Protein AF-A0A496R746-F1 (afdb_monomer_lite)

Foldseek 3Di:
DLVVVLVVLVVLLVVLVVQLVVLPDPDVVCCVVDVVSVVSNVVSVVSNVVSVVVSVVSVVVVVVVVVD

pLDDT: mean 91.91, std 12.28, range [46.31, 98.75]

Radius of gyration: 16.04 Å; chains: 1; bounding box: 38×20×45 Å

Sequence (68 aa):
MPSDVIQNKLESLRKCLLRLEQKRPGSPEILVSDYDIQDIISINLERAIQISVDIAAHLLADGLFHHH

Structure (mmCIF, N/CA/C/O backbone):
data_AF-A0A496R746-F1
#
_entry.id   AF-A0A496R746-F1
#
loop_
_atom_site.group_PDB
_atom_site.id
_atom_site.type_symbol
_atom_site.label_atom_id
_atom_site.label_alt_id
_atom_site.label_comp_id
_atom_site.label_asym_id
_atom_site.label_entity_id
_atom_site.label_seq_id
_atom_site.pdbx_PDB_ins_code
_atom_site.Cartn_x
_atom_site.Cartn_y
_atom_site.Cartn_z
_atom_site.occupancy
_atom_site.B_iso_or_equiv
_atom_site.auth_seq_id
_atom_site.auth_comp_id
_atom_site.auth_asym_id
_atom_site.auth_atom_id
_atom_site.pdbx_PDB_model_num
ATOM 1 N N . MET A 1 1 ? 15.248 12.038 -13.403 1.00 57.88 1 MET A N 1
ATOM 2 C CA . MET A 1 1 ? 16.019 10.841 -13.816 1.00 57.88 1 MET A CA 1
ATOM 3 C C . MET A 1 1 ? 15.249 9.586 -13.397 1.00 57.88 1 MET A C 1
ATOM 5 O O . MET A 1 1 ? 14.472 9.698 -12.454 1.00 57.88 1 MET A O 1
ATOM 9 N N . PRO A 1 2 ? 15.423 8.416 -14.043 1.00 63.38 2 PRO A N 1
ATOM 10 C CA . PRO A 1 2 ? 14.736 7.164 -13.669 1.00 63.38 2 PRO A CA 1
ATOM 11 C C . PRO A 1 2 ? 14.859 6.826 -12.170 1.00 63.38 2 PRO A C 1
ATOM 13 O O . PRO A 1 2 ? 13.879 6.484 -11.510 1.00 63.38 2 PRO A O 1
ATOM 16 N N . SER A 1 3 ? 16.032 7.097 -11.584 1.00 76.12 3 SER A N 1
ATOM 17 C CA . SER A 1 3 ? 16.278 6.982 -10.139 1.00 76.12 3 SER A CA 1
ATOM 18 C C . SER A 1 3 ? 15.309 7.810 -9.278 1.00 76.12 3 SER A C 1
ATOM 20 O O . SER A 1 3 ? 14.817 7.316 -8.268 1.00 76.12 3 SER A O 1
ATOM 22 N N . ASP A 1 4 ? 14.972 9.041 -9.675 1.00 85.81 4 ASP A N 1
ATOM 23 C CA . ASP A 1 4 ? 14.067 9.907 -8.901 1.00 85.81 4 ASP A CA 1
ATOM 24 C C . ASP A 1 4 ? 12.635 9.355 -8.891 1.00 85.81 4 ASP A C 1
ATOM 26 O O . ASP A 1 4 ? 11.905 9.494 -7.909 1.00 85.81 4 ASP A O 1
ATOM 30 N N . VAL A 1 5 ? 12.228 8.693 -9.980 1.00 89.44 5 VAL A N 1
ATOM 31 C CA . VAL A 1 5 ? 10.908 8.062 -10.095 1.00 89.44 5 VAL A CA 1
ATOM 32 C C . VAL A 1 5 ? 10.801 6.884 -9.129 1.00 89.44 5 VAL A C 1
ATOM 34 O O . VAL A 1 5 ? 9.822 6.800 -8.384 1.00 89.44 5 VAL A O 1
ATOM 37 N N . ILE A 1 6 ? 11.814 6.012 -9.085 1.00 93.25 6 ILE A N 1
ATOM 38 C CA . ILE A 1 6 ? 11.846 4.885 -8.142 1.00 93.25 6 ILE A CA 1
ATOM 39 C C . ILE A 1 6 ? 11.873 5.391 -6.696 1.00 93.25 6 ILE A C 1
ATOM 41 O O . ILE A 1 6 ? 11.101 4.902 -5.875 1.00 93.25 6 ILE A O 1
ATOM 45 N N . GLN A 1 7 ? 12.694 6.398 -6.378 1.00 94.81 7 GLN A N 1
ATOM 46 C CA . GLN A 1 7 ? 12.766 6.963 -5.023 1.00 94.81 7 GLN A CA 1
ATOM 47 C C . GLN A 1 7 ? 11.418 7.536 -4.560 1.00 94.81 7 GLN A C 1
ATOM 49 O O . GLN A 1 7 ? 10.959 7.246 -3.455 1.00 94.81 7 GLN A O 1
ATOM 54 N N . ASN A 1 8 ? 10.718 8.272 -5.427 1.00 96.31 8 ASN A N 1
ATOM 55 C CA . ASN A 1 8 ? 9.384 8.793 -5.119 1.00 96.31 8 ASN A CA 1
ATOM 56 C C . ASN A 1 8 ? 8.343 7.680 -4.917 1.00 96.31 8 ASN A C 1
ATOM 58 O O . ASN A 1 8 ? 7.468 7.790 -4.047 1.00 96.31 8 ASN A O 1
ATOM 62 N N . LYS A 1 9 ? 8.433 6.594 -5.696 1.00 96.50 9 LYS A N 1
ATOM 63 C CA . LYS A 1 9 ? 7.588 5.407 -5.514 1.00 96.50 9 LYS A CA 1
ATOM 64 C C . LYS A 1 9 ? 7.903 4.705 -4.190 1.00 96.50 9 LYS A C 1
ATOM 66 O O . LYS A 1 9 ? 6.972 4.388 -3.457 1.00 96.50 9 LYS A O 1
ATOM 71 N N . LEU A 1 10 ? 9.176 4.552 -3.824 1.00 97.75 10 LEU A N 1
ATOM 72 C CA . LEU A 1 10 ? 9.587 3.965 -2.543 1.00 97.75 10 LEU A CA 1
ATOM 73 C C . LEU A 1 10 ? 9.095 4.775 -1.339 1.00 97.75 10 LEU A C 1
ATOM 75 O O . LEU A 1 10 ? 8.554 4.196 -0.398 1.00 97.75 10 LEU A O 1
ATOM 79 N N . GLU A 1 11 ? 9.196 6.105 -1.371 1.00 98.19 11 GLU A N 1
ATOM 80 C CA . GLU A 1 11 ? 8.661 6.936 -0.283 1.00 98.19 11 GLU A CA 1
ATOM 81 C C . GLU A 1 11 ? 7.127 6.849 -0.210 1.00 98.19 11 GLU A C 1
ATOM 83 O O . GLU A 1 11 ? 6.543 6.816 0.875 1.00 98.19 11 GLU A O 1
ATOM 88 N N . SER A 1 12 ? 6.450 6.751 -1.356 1.00 98.12 12 SER A N 1
ATOM 89 C CA . SER A 1 12 ? 4.997 6.545 -1.396 1.00 98.12 12 SER A CA 1
ATOM 90 C C . SER A 1 12 ? 4.594 5.177 -0.834 1.00 98.12 12 SER A C 1
ATOM 92 O O . SER A 1 12 ? 3.649 5.098 -0.047 1.00 98.12 12 SER A O 1
ATOM 94 N N . LEU A 1 13 ? 5.337 4.115 -1.166 1.00 98.62 13 LEU A N 1
ATOM 95 C CA . LEU A 1 13 ? 5.160 2.777 -0.598 1.00 98.62 13 LEU A CA 1
ATOM 96 C C . LEU A 1 13 ? 5.342 2.809 0.922 1.00 98.62 13 LEU A C 1
ATOM 98 O O . LEU A 1 13 ? 4.477 2.338 1.659 1.00 98.62 13 LEU A O 1
ATOM 102 N N . ARG A 1 14 ? 6.416 3.448 1.401 1.00 98.50 14 ARG A N 1
ATOM 103 C CA . ARG A 1 14 ? 6.700 3.611 2.832 1.00 98.50 14 ARG A CA 1
ATOM 104 C C . ARG A 1 14 ? 5.542 4.279 3.570 1.00 98.50 14 ARG A C 1
ATOM 106 O O . ARG A 1 14 ? 5.160 3.825 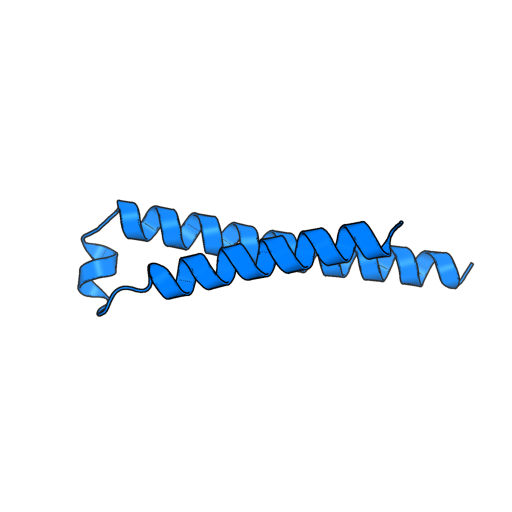4.645 1.00 98.50 14 ARG A O 1
ATOM 113 N N . LYS A 1 15 ? 4.950 5.328 2.989 1.00 98.50 15 LYS A N 1
ATOM 114 C CA . LYS A 1 15 ? 3.776 6.012 3.558 1.00 98.50 15 LYS A CA 1
ATOM 115 C C . LYS A 1 15 ? 2.551 5.099 3.645 1.00 98.50 15 LYS A C 1
ATOM 117 O O . LYS A 1 15 ? 1.853 5.156 4.655 1.00 98.50 15 LYS A O 1
ATOM 122 N N . CYS A 1 16 ? 2.306 4.257 2.639 1.00 98.56 16 CYS A N 1
ATOM 123 C CA . CYS A 1 16 ? 1.204 3.286 2.669 1.00 98.56 16 CYS A CA 1
ATOM 124 C C . CYS A 1 16 ? 1.397 2.266 3.797 1.00 98.56 16 CYS A C 1
ATOM 126 O O . CYS A 1 16 ? 0.490 2.053 4.597 1.00 98.56 16 CYS A O 1
ATOM 128 N N . LEU A 1 17 ? 2.605 1.705 3.918 1.00 98.56 17 LEU A N 1
ATOM 129 C CA . LEU A 1 17 ? 2.939 0.755 4.982 1.00 98.56 17 LEU A CA 1
ATOM 130 C C . LEU A 1 17 ? 2.827 1.395 6.371 1.00 98.56 17 LEU A C 1
ATOM 132 O O . LEU A 1 17 ? 2.228 0.815 7.270 1.00 98.56 17 LEU A O 1
ATOM 136 N N . LEU A 1 18 ? 3.316 2.627 6.538 1.00 98.56 18 LEU A N 1
ATOM 137 C CA . LEU A 1 18 ? 3.181 3.355 7.800 1.00 98.56 18 LEU A CA 1
ATOM 138 C C . LEU A 1 18 ? 1.709 3.581 8.174 1.00 98.56 18 LEU A C 1
ATOM 140 O O . LEU A 1 18 ? 1.352 3.467 9.344 1.00 98.56 18 LEU A O 1
ATOM 144 N N . ARG A 1 19 ? 0.845 3.881 7.197 1.00 98.19 19 ARG A N 1
ATOM 145 C CA . ARG A 1 19 ? -0.598 4.029 7.433 1.00 98.19 19 ARG A CA 1
ATOM 146 C C . ARG A 1 19 ? -1.255 2.713 7.842 1.00 98.19 19 ARG A C 1
ATOM 148 O O . ARG A 1 19 ? -2.080 2.742 8.749 1.00 98.19 19 ARG A O 1
ATOM 155 N N . LEU A 1 20 ? -0.870 1.591 7.230 1.00 98.00 20 LEU A N 1
ATOM 156 C CA . LEU A 1 20 ? -1.338 0.258 7.626 1.00 98.00 20 LEU A CA 1
ATOM 157 C C . LEU A 1 20 ? -0.955 -0.064 9.073 1.00 98.00 20 LEU A C 1
ATOM 159 O O . LEU A 1 20 ? -1.805 -0.492 9.844 1.00 98.00 20 LEU A O 1
ATOM 163 N N . GLU A 1 21 ? 0.293 0.204 9.463 1.00 97.88 21 GLU A N 1
ATOM 164 C CA . GLU A 1 21 ? 0.756 0.015 10.843 1.00 97.88 21 GLU A CA 1
ATOM 165 C C . GLU A 1 21 ? -0.013 0.907 11.831 1.00 97.88 21 GLU A C 1
ATOM 167 O O . GLU A 1 21 ? -0.496 0.429 12.853 1.00 97.88 21 GLU A O 1
ATOM 172 N N . GLN A 1 22 ? -0.196 2.191 11.508 1.00 97.69 22 GLN A N 1
ATOM 173 C CA . GLN A 1 22 ? -0.919 3.150 12.358 1.00 97.69 22 GLN A CA 1
ATOM 174 C C . GLN A 1 22 ? -2.407 2.834 12.523 1.00 97.69 22 GLN A C 1
ATOM 176 O O . GLN A 1 22 ? -3.024 3.273 13.493 1.00 97.69 22 GLN A O 1
ATOM 181 N N . LYS A 1 23 ? -3.002 2.145 11.548 1.00 97.06 23 LYS A N 1
ATOM 182 C CA . LYS A 1 23 ? -4.428 1.807 11.527 1.00 97.06 23 LYS A CA 1
ATOM 183 C C . LYS A 1 23 ? -4.696 0.338 11.811 1.00 97.06 23 LYS A C 1
ATOM 185 O O . LYS A 1 23 ? -5.854 -0.063 11.780 1.00 97.06 23 LYS A O 1
ATOM 190 N N . ARG A 1 24 ? -3.664 -0.447 12.133 1.00 96.12 24 ARG A N 1
ATOM 191 C CA . ARG A 1 24 ? -3.822 -1.838 12.548 1.00 96.12 24 ARG A CA 1
ATOM 192 C C . ARG A 1 24 ? -4.679 -1.885 13.822 1.00 96.12 24 ARG A C 1
ATOM 194 O O . ARG A 1 24 ? -4.264 -1.333 14.843 1.00 96.12 24 ARG A O 1
ATOM 201 N N . PRO A 1 25 ? -5.848 -2.540 13.791 1.00 95.56 25 PRO A N 1
ATOM 202 C CA . PRO A 1 25 ? -6.688 -2.661 14.969 1.00 95.56 25 PRO A CA 1
ATOM 203 C C . PRO A 1 25 ? -6.064 -3.633 15.971 1.00 95.56 25 PRO A C 1
ATOM 205 O O . PRO A 1 25 ? -5.352 -4.566 15.599 1.00 95.56 25 PRO A O 1
ATOM 208 N N . GLY A 1 26 ? -6.352 -3.421 17.257 1.00 95.81 26 GLY A N 1
ATOM 209 C CA . GLY A 1 26 ? -5.850 -4.278 18.336 1.00 95.81 26 GLY A CA 1
ATOM 210 C C . GLY A 1 26 ? -6.448 -5.688 18.334 1.00 95.81 26 GLY A C 1
ATOM 211 O O . GLY A 1 26 ? -5.875 -6.589 18.940 1.00 95.81 26 GLY A O 1
ATOM 212 N N . SER A 1 27 ? -7.577 -5.887 17.648 1.00 96.75 27 SER A N 1
ATOM 213 C CA . SER A 1 27 ? -8.198 -7.194 17.462 1.00 96.75 27 SER A CA 1
ATOM 214 C C . SER A 1 27 ? -9.015 -7.258 16.159 1.00 96.75 27 SER A C 1
ATOM 216 O O . SER A 1 27 ? -9.387 -6.212 15.612 1.00 96.75 27 SER A O 1
ATOM 218 N N . PRO A 1 28 ? -9.316 -8.464 15.643 1.00 96.06 28 PRO A N 1
ATOM 219 C CA . PRO A 1 28 ? -10.141 -8.633 14.447 1.00 96.06 28 PRO A CA 1
ATOM 220 C C . PRO A 1 28 ? -11.568 -8.086 14.593 1.00 96.06 28 PRO A C 1
ATOM 222 O O . PRO A 1 28 ? -12.142 -7.613 13.620 1.00 96.06 28 PRO A O 1
ATOM 225 N N . GLU A 1 29 ? -12.146 -8.102 15.793 1.00 98.06 29 GLU A N 1
ATOM 226 C CA . GLU A 1 29 ? -13.520 -7.641 16.038 1.00 98.06 29 GLU A CA 1
ATOM 227 C C . GLU A 1 29 ? -13.657 -6.131 15.807 1.00 98.06 29 GLU A C 1
ATOM 229 O O . GLU A 1 29 ? -14.665 -5.672 15.266 1.00 98.06 29 GLU A O 1
ATOM 234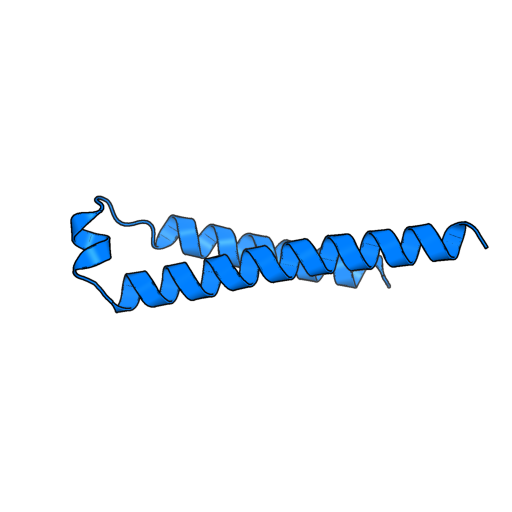 N N . ILE A 1 30 ? -12.620 -5.359 16.156 1.00 96.38 30 ILE A N 1
ATOM 235 C CA . ILE A 1 30 ? -12.554 -3.922 15.857 1.00 96.38 30 ILE A CA 1
ATOM 236 C C . ILE A 1 30 ? -12.511 -3.713 14.343 1.00 96.38 30 ILE A C 1
ATOM 238 O O . ILE A 1 30 ? -13.219 -2.856 13.830 1.00 96.38 30 ILE A O 1
ATOM 242 N N . LEU A 1 31 ? -11.739 -4.530 13.614 1.00 96.81 31 LEU A N 1
ATOM 243 C CA . LEU A 1 31 ? -11.706 -4.445 12.155 1.00 96.81 31 LEU A CA 1
ATOM 244 C C . LEU A 1 31 ? -13.093 -4.684 11.558 1.00 96.81 31 LEU A C 1
ATOM 246 O O . LEU A 1 31 ? -13.532 -3.903 10.730 1.00 96.81 31 LEU A O 1
ATOM 250 N N . VAL A 1 32 ? -13.788 -5.738 11.991 1.00 97.62 32 VAL A N 1
ATOM 251 C CA . VAL A 1 32 ? -15.110 -6.119 11.461 1.00 97.62 32 VAL A CA 1
ATOM 252 C C . VAL A 1 32 ? -16.179 -5.061 11.746 1.00 97.62 32 VAL A C 1
ATOM 254 O O . VAL A 1 32 ? -17.082 -4.875 10.933 1.00 97.62 32 VAL A O 1
ATOM 257 N N . SER A 1 33 ? -16.092 -4.377 12.888 1.00 97.56 33 SER A N 1
ATOM 258 C CA . SER A 1 33 ? -17.108 -3.413 13.330 1.00 97.56 33 SER A CA 1
ATOM 259 C C . SER A 1 33 ? -16.866 -1.971 12.873 1.00 97.56 33 SER A C 1
ATOM 261 O O . SER A 1 33 ? -17.798 -1.170 12.928 1.00 97.56 33 SER A O 1
ATOM 263 N N . ASP A 1 34 ? -15.663 -1.638 12.398 1.00 97.94 34 ASP A N 1
ATOM 264 C CA . ASP A 1 34 ? -15.286 -0.287 11.971 1.00 97.94 34 ASP A CA 1
ATOM 265 C C . ASP A 1 34 ? -14.983 -0.241 10.462 1.00 97.94 34 ASP A C 1
ATOM 267 O O . ASP A 1 34 ? -13.895 -0.606 10.004 1.00 97.94 34 ASP A O 1
ATOM 271 N N . TYR A 1 35 ? -15.966 0.209 9.677 1.00 97.75 35 TYR A N 1
ATOM 272 C CA . TYR A 1 35 ? -15.848 0.318 8.219 1.00 97.75 35 TYR A CA 1
ATOM 273 C C . TYR A 1 35 ? -14.825 1.370 7.772 1.00 97.75 35 TYR A C 1
ATOM 275 O O . TYR A 1 35 ? -14.165 1.172 6.755 1.00 97.75 35 TYR A O 1
ATOM 283 N N . ASP A 1 36 ? -14.613 2.436 8.548 1.00 97.69 36 ASP A N 1
ATOM 284 C CA . ASP A 1 36 ? -13.618 3.454 8.204 1.00 97.69 36 ASP A CA 1
ATOM 285 C C . ASP A 1 36 ? -12.201 2.864 8.285 1.00 97.69 36 ASP A C 1
ATOM 287 O O . ASP A 1 36 ? -11.350 3.118 7.426 1.00 97.69 36 ASP A O 1
ATOM 291 N N . ILE A 1 37 ? -11.927 2.037 9.302 1.00 97.00 37 ILE A N 1
ATOM 292 C CA . ILE A 1 37 ? -10.652 1.315 9.409 1.00 97.00 37 ILE A CA 1
ATOM 293 C C . ILE A 1 37 ? -10.503 0.303 8.267 1.00 97.00 37 ILE A C 1
ATOM 295 O O . ILE A 1 37 ? -9.412 0.216 7.692 1.00 97.00 37 ILE A O 1
ATOM 299 N N . GLN A 1 38 ? -11.565 -0.428 7.911 1.00 98.31 38 GLN A N 1
ATOM 300 C CA . GLN A 1 38 ? -11.541 -1.367 6.779 1.00 98.31 38 GLN A CA 1
ATOM 301 C C . GLN A 1 38 ? -11.182 -0.664 5.469 1.00 98.31 38 GLN A C 1
ATOM 303 O O . GLN A 1 38 ? -10.291 -1.130 4.753 1.00 98.31 38 GLN A O 1
ATOM 308 N N . ASP A 1 39 ? -11.809 0.475 5.183 1.00 98.25 39 ASP A N 1
ATOM 309 C CA . ASP A 1 39 ? -11.563 1.249 3.968 1.00 98.25 39 ASP A CA 1
ATOM 310 C C . ASP A 1 39 ? -10.132 1.786 3.933 1.00 98.25 39 ASP A C 1
ATOM 312 O O . ASP A 1 39 ? -9.422 1.647 2.932 1.00 98.25 39 ASP A O 1
ATOM 316 N N . ILE A 1 40 ? -9.656 2.346 5.049 1.00 97.88 40 ILE A N 1
ATOM 317 C CA . ILE A 1 40 ? -8.288 2.861 5.136 1.00 97.88 40 ILE A CA 1
ATOM 318 C C . ILE A 1 40 ? -7.269 1.737 4.921 1.00 97.88 40 ILE A C 1
ATOM 320 O O . ILE A 1 40 ? -6.303 1.933 4.175 1.00 97.88 40 ILE A O 1
ATOM 324 N N . ILE A 1 41 ? -7.453 0.575 5.552 1.00 97.88 41 ILE A N 1
ATOM 325 C CA . ILE A 1 41 ? -6.550 -0.567 5.375 1.00 97.88 41 ILE A CA 1
ATOM 326 C C . ILE A 1 41 ? -6.586 -1.052 3.926 1.00 97.88 41 ILE A C 1
ATOM 328 O O . ILE A 1 41 ? -5.527 -1.192 3.315 1.00 97.88 41 ILE A O 1
ATOM 332 N N . SER A 1 42 ? -7.776 -1.237 3.357 1.00 98.06 42 SER A N 1
ATOM 333 C CA . SER A 1 42 ? -7.949 -1.745 1.993 1.00 98.06 42 SER A CA 1
ATOM 334 C C . SER A 1 42 ? -7.273 -0.837 0.965 1.00 98.06 42 SER A C 1
ATOM 336 O O . SER A 1 42 ? -6.434 -1.300 0.194 1.00 98.06 42 SER A O 1
ATOM 338 N N . ILE A 1 43 ? -7.528 0.474 1.029 1.00 98.50 43 ILE A N 1
ATOM 339 C CA . ILE A 1 43 ? -6.960 1.455 0.092 1.00 98.50 43 ILE A CA 1
ATOM 340 C C . ILE A 1 43 ? -5.431 1.526 0.198 1.00 98.50 43 ILE A C 1
ATOM 342 O O . ILE A 1 43 ? -4.736 1.640 -0.815 1.00 98.50 43 ILE A O 1
ATOM 346 N N . ASN A 1 44 ? -4.871 1.495 1.413 1.00 98.56 44 ASN A N 1
ATOM 347 C CA . ASN A 1 44 ? -3.416 1.568 1.578 1.00 98.56 44 ASN A CA 1
ATOM 348 C C . ASN A 1 44 ? -2.727 0.257 1.186 1.00 98.56 44 ASN A C 1
ATOM 350 O O . ASN A 1 44 ? -1.610 0.304 0.669 1.00 98.56 44 ASN A O 1
ATOM 354 N N . LEU A 1 45 ? -3.382 -0.889 1.385 1.00 98.50 45 LEU A N 1
ATOM 355 C CA . LEU A 1 45 ? -2.870 -2.185 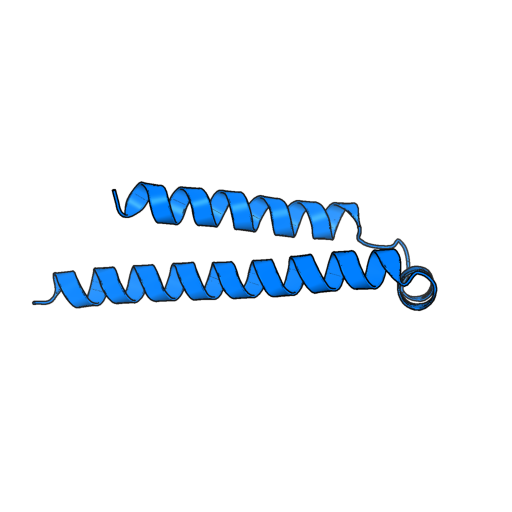0.953 1.00 98.50 45 LEU A CA 1
ATOM 356 C C . LEU A 1 45 ? -2.863 -2.301 -0.573 1.00 98.50 45 LEU A C 1
ATOM 358 O O . LEU A 1 45 ? -1.820 -2.611 -1.149 1.00 98.50 45 LEU A O 1
ATOM 362 N N . GLU A 1 46 ? -3.982 -1.984 -1.228 1.00 98.69 46 GLU A N 1
ATOM 363 C CA . GLU A 1 46 ? -4.088 -1.960 -2.691 1.00 98.69 46 GLU A CA 1
ATOM 364 C C . GLU A 1 46 ? -3.007 -1.058 -3.298 1.00 98.69 46 GLU A C 1
ATOM 366 O O . GLU A 1 46 ? -2.249 -1.471 -4.177 1.00 98.69 46 GLU A O 1
ATOM 371 N N . ARG A 1 47 ? -2.858 0.159 -2.760 1.00 98.56 47 ARG A N 1
ATOM 372 C CA . ARG A 1 47 ? -1.847 1.109 -3.226 1.00 98.56 47 ARG A CA 1
ATOM 373 C C . ARG A 1 47 ? -0.422 0.598 -3.017 1.00 98.56 47 ARG A C 1
ATOM 375 O O . ARG A 1 47 ? 0.414 0.783 -3.899 1.00 98.56 47 ARG A O 1
ATOM 382 N N . ALA A 1 48 ? -0.124 -0.028 -1.879 1.00 98.75 48 ALA A N 1
ATOM 383 C CA . ALA A 1 48 ? 1.197 -0.600 -1.621 1.00 98.75 48 ALA A CA 1
ATOM 384 C C . ALA A 1 48 ? 1.541 -1.704 -2.635 1.00 98.75 48 ALA A C 1
ATOM 386 O O . ALA A 1 48 ? 2.656 -1.732 -3.165 1.00 98.75 48 ALA A O 1
ATOM 387 N N . ILE A 1 49 ? 0.573 -2.570 -2.950 1.00 98.69 49 ILE A N 1
ATOM 388 C CA . ILE A 1 49 ? 0.722 -3.618 -3.965 1.00 98.69 49 ILE A CA 1
ATOM 389 C C . ILE A 1 49 ? 0.958 -2.988 -5.340 1.00 98.69 49 ILE A C 1
ATOM 391 O O . ILE A 1 49 ? 1.947 -3.320 -5.993 1.00 98.69 49 ILE A O 1
ATOM 395 N N . GLN A 1 50 ? 0.124 -2.028 -5.747 1.00 98.50 50 GLN A N 1
ATOM 396 C CA . GLN A 1 50 ? 0.255 -1.364 -7.045 1.00 98.50 50 GLN A CA 1
ATOM 397 C C . GLN A 1 50 ? 1.616 -0.677 -7.204 1.00 98.50 50 GLN A C 1
ATOM 399 O O . GLN A 1 50 ? 2.279 -0.842 -8.223 1.00 98.50 50 GLN A O 1
ATOM 404 N N . ILE A 1 51 ? 2.082 0.049 -6.183 1.00 98.38 51 ILE A N 1
ATOM 405 C CA . ILE A 1 51 ? 3.398 0.700 -6.225 1.00 98.38 51 ILE A CA 1
ATOM 406 C C . ILE A 1 51 ? 4.521 -0.337 -6.340 1.00 98.38 51 ILE A C 1
ATOM 408 O O . ILE A 1 51 ? 5.487 -0.112 -7.068 1.00 98.38 51 ILE A O 1
ATOM 412 N N . SER A 1 52 ? 4.403 -1.471 -5.648 1.00 98.31 52 SER A N 1
ATOM 413 C CA . SER A 1 52 ? 5.394 -2.549 -5.730 1.00 98.31 52 SER A CA 1
ATOM 414 C C . SER A 1 52 ? 5.466 -3.135 -7.144 1.00 98.31 52 SER A C 1
ATOM 416 O O . SER A 1 52 ? 6.561 -3.322 -7.676 1.00 98.31 52 SER A O 1
ATOM 418 N N . VAL A 1 53 ? 4.309 -3.351 -7.780 1.00 98.12 53 VAL A N 1
ATOM 419 C CA . VAL A 1 53 ? 4.214 -3.792 -9.181 1.00 98.12 53 VAL A CA 1
ATOM 420 C C . VAL A 1 53 ? 4.817 -2.753 -10.125 1.00 98.12 53 VAL A C 1
ATOM 422 O O . VAL A 1 53 ? 5.620 -3.107 -10.985 1.00 98.12 53 VAL A O 1
ATOM 425 N N . ASP A 1 54 ? 4.504 -1.471 -9.939 1.00 96.19 54 ASP A N 1
ATOM 426 C CA . ASP A 1 54 ? 5.048 -0.389 -10.762 1.00 96.19 54 ASP A CA 1
ATOM 427 C C . ASP A 1 54 ? 6.578 -0.292 -10.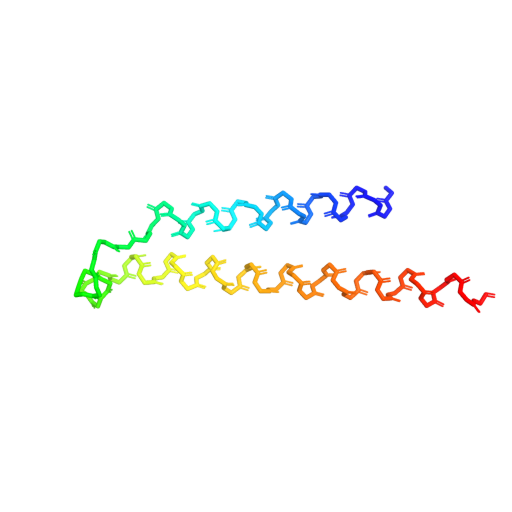679 1.00 96.19 54 ASP A C 1
ATOM 429 O O . ASP A 1 54 ? 7.237 -0.050 -11.690 1.00 96.19 54 ASP A O 1
ATOM 433 N N . ILE A 1 55 ? 7.152 -0.441 -9.478 1.00 94.88 55 ILE A N 1
ATOM 434 C CA . ILE A 1 55 ? 8.610 -0.438 -9.286 1.00 94.88 55 ILE A CA 1
ATOM 435 C C . ILE A 1 55 ? 9.226 -1.614 -10.046 1.00 94.88 55 ILE A C 1
ATOM 437 O O . ILE A 1 55 ? 10.186 -1.417 -10.789 1.00 94.88 55 ILE A O 1
ATOM 441 N N . ALA A 1 56 ? 8.662 -2.817 -9.904 1.00 94.62 56 ALA A N 1
ATOM 442 C CA . ALA A 1 56 ? 9.144 -3.998 -10.615 1.00 94.62 56 ALA A CA 1
ATOM 443 C C . ALA A 1 56 ? 9.059 -3.820 -12.140 1.00 94.62 56 ALA A C 1
ATOM 445 O O . ALA A 1 56 ? 10.025 -4.101 -12.845 1.00 94.62 56 ALA A O 1
ATOM 446 N N . ALA A 1 57 ? 7.941 -3.292 -12.646 1.00 93.56 57 ALA A N 1
ATOM 447 C CA . ALA A 1 57 ? 7.757 -3.013 -14.067 1.00 93.56 57 ALA A CA 1
ATOM 448 C C . ALA A 1 57 ? 8.792 -2.008 -14.595 1.00 93.56 57 ALA A C 1
ATOM 450 O O . ALA A 1 57 ? 9.343 -2.205 -15.676 1.00 93.56 57 ALA A O 1
ATOM 451 N N . HIS A 1 58 ? 9.097 -0.963 -13.822 1.00 91.38 58 HIS A N 1
ATOM 452 C CA . HIS A 1 58 ? 10.105 0.025 -14.196 1.00 91.38 58 HIS A CA 1
ATOM 453 C C . HIS A 1 58 ? 11.517 -0.577 -14.241 1.00 91.38 58 HIS A C 1
ATOM 455 O O . HIS A 1 58 ? 12.230 -0.379 -15.217 1.00 91.38 58 HIS A O 1
ATOM 461 N N . LEU A 1 59 ? 11.892 -1.376 -13.236 1.00 90.56 59 LEU A N 1
ATOM 462 C CA . LEU A 1 59 ? 13.189 -2.063 -13.200 1.00 90.56 59 LEU A CA 1
ATOM 463 C C . LEU A 1 59 ? 13.362 -3.049 -14.361 1.00 90.56 59 LEU A C 1
ATOM 465 O O . LEU A 1 59 ? 14.445 -3.139 -14.937 1.00 90.56 59 LEU A O 1
ATOM 469 N N . LEU A 1 60 ? 12.303 -3.785 -14.712 1.00 90.81 60 LEU A N 1
ATOM 470 C CA . LEU A 1 60 ? 12.320 -4.699 -15.853 1.00 90.81 60 LEU A CA 1
ATOM 471 C C . LEU A 1 60 ? 12.455 -3.943 -17.172 1.00 90.81 60 LEU A C 1
ATOM 473 O O . LEU A 1 60 ? 13.238 -4.360 -18.019 1.00 90.81 60 LEU A O 1
ATOM 477 N N . ALA A 1 61 ? 11.725 -2.839 -17.339 1.00 89.06 61 ALA A N 1
ATOM 478 C CA . ALA A 1 61 ? 11.846 -1.989 -18.515 1.00 89.06 61 ALA A CA 1
ATOM 479 C C . ALA A 1 61 ? 13.282 -1.465 -18.655 1.00 89.06 61 ALA A C 1
ATOM 481 O O . ALA A 1 61 ? 13.904 -1.686 -19.689 1.00 89.06 61 ALA A O 1
ATOM 482 N N . ASP A 1 62 ? 13.844 -0.873 -17.599 1.00 83.50 62 ASP A N 1
ATOM 483 C CA . ASP A 1 62 ? 15.223 -0.382 -17.606 1.00 83.50 62 ASP A CA 1
ATOM 484 C C . ASP A 1 62 ? 16.218 -1.507 -17.932 1.00 83.50 62 ASP A C 1
ATOM 486 O O . ASP A 1 62 ? 17.056 -1.341 -18.815 1.00 83.50 62 ASP A O 1
ATOM 490 N N . GLY A 1 63 ? 16.106 -2.675 -17.292 1.00 77.62 63 GLY A N 1
ATOM 491 C CA . GLY A 1 63 ? 16.977 -3.823 -17.567 1.00 77.62 63 GLY A CA 1
ATOM 492 C C . GLY A 1 63 ? 16.876 -4.336 -19.009 1.00 77.62 63 GLY A C 1
ATOM 493 O O . GLY A 1 63 ? 17.895 -4.651 -19.621 1.00 77.62 63 GLY A O 1
ATOM 494 N N . LEU A 1 64 ? 15.669 -4.365 -19.582 1.00 66.38 64 LEU A N 1
ATOM 495 C CA . LEU A 1 64 ? 15.434 -4.749 -20.979 1.00 66.38 64 LEU A CA 1
ATOM 496 C C . LEU A 1 64 ? 16.040 -3.743 -21.970 1.00 66.38 64 LEU A C 1
ATOM 498 O O . LEU A 1 64 ? 16.564 -4.156 -23.001 1.00 66.38 64 LEU A O 1
ATOM 502 N N . PHE A 1 65 ? 16.020 -2.443 -21.657 1.00 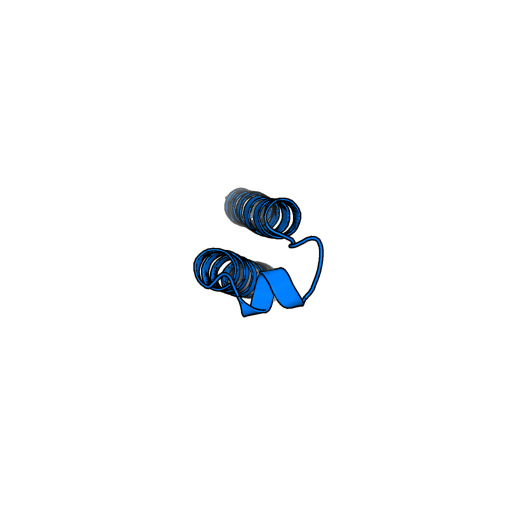59.59 65 PHE A N 1
ATOM 503 C CA . PHE A 1 65 ? 16.599 -1.399 -22.511 1.00 59.59 65 PHE A CA 1
ATOM 504 C C . PHE A 1 65 ? 18.130 -1.287 -22.421 1.00 59.59 65 PHE A C 1
ATOM 506 O O . PHE A 1 65 ? 18.723 -0.665 -23.293 1.00 59.59 65 PHE A O 1
ATOM 513 N N . HIS A 1 66 ? 18.785 -1.886 -21.418 1.00 59.31 66 HIS A N 1
ATOM 514 C CA . HIS A 1 66 ? 20.256 -1.926 -21.323 1.00 59.31 66 HIS A CA 1
ATOM 515 C C . HIS A 1 66 ? 2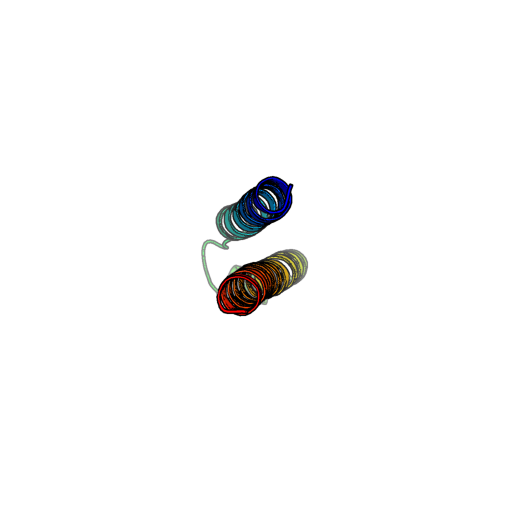0.891 -3.137 -22.038 1.00 59.31 66 HIS A C 1
ATOM 517 O O . HIS A 1 66 ? 22.115 -3.216 -22.134 1.00 59.31 66 HIS A O 1
ATOM 523 N N . HIS A 1 67 ? 20.085 -4.087 -22.526 1.00 57.28 67 HIS A N 1
ATOM 524 C CA . HIS A 1 67 ? 20.545 -5.269 -23.269 1.00 57.28 67 HIS A CA 1
ATOM 525 C C . HIS A 1 67 ? 20.393 -5.151 -24.802 1.00 57.28 67 HIS A C 1
ATOM 527 O O . HIS A 1 67 ? 20.664 -6.122 -25.511 1.00 57.28 67 HIS A O 1
ATOM 533 N N . HIS A 1 68 ? 20.009 -3.975 -25.308 1.00 46.31 68 HIS A N 1
ATOM 534 C CA . HIS A 1 68 ? 19.940 -3.617 -26.729 1.00 46.31 68 HIS A CA 1
ATOM 535 C C . HIS A 1 68 ? 20.771 -2.364 -27.009 1.00 46.31 68 HIS A C 1
ATOM 537 O O . HIS A 1 68 ? 21.283 -2.267 -28.147 1.00 46.31 68 HIS A O 1
#

Secondary structure (DSSP, 8-state):
-HHHHHHHHHHHHHHHHHHHHHH--SSHHHHHH-HHHHHHHHHHHHHHHHHHHHHHHHHHHHHHHT--